Protein AF-A0A839K4E0-F1 (afdb_monomer_lite)

Foldseek 3Di:
DQAAPQKQWPVRDTDRDADPDKDFAPFTWTAGPVRQTGGQWGIDDPHFTWHAQPVPRDIDGQVQFDQDPPDRYTGNHGPVRD

Sequence (82 aa):
MIYRYPIYLENSMTFTEPPTEPIHFQKCNGYDGNNLRITNIVGYENGDFLKVCPHCNRTLPTEAFRLRTTIDRDQSWCIDCR

Structure (mmCIF, N/CA/C/O backbone):
data_AF-A0A839K4E0-F1
#
_entry.id   AF-A0A839K4E0-F1
#
loop_
_atom_site.group_PDB
_atom_site.id
_atom_site.type_symbol
_atom_site.label_atom_id
_atom_site.label_alt_id
_atom_site.label_comp_id
_atom_site.label_asym_id
_atom_site.label_entity_id
_atom_site.label_seq_id
_atom_site.pdbx_PDB_ins_code
_atom_site.Cartn_x
_atom_site.Cartn_y
_atom_site.Cartn_z
_atom_site.occupancy
_atom_site.B_iso_or_equiv
_atom_site.auth_seq_id
_atom_site.auth_comp_id
_atom_site.auth_asym_id
_atom_site.auth_atom_id
_atom_site.pdbx_PDB_model_num
ATOM 1 N N . MET A 1 1 ? 5.359 -9.239 5.137 1.00 60.72 1 MET A N 1
ATOM 2 C CA . MET A 1 1 ? 5.166 -7.810 5.514 1.00 60.72 1 MET A CA 1
ATOM 3 C C . MET A 1 1 ? 6.179 -6.915 4.795 1.00 60.72 1 MET A C 1
ATOM 5 O O . MET A 1 1 ? 7.367 -6.985 5.090 1.00 60.72 1 MET A O 1
ATOM 9 N N . ILE A 1 2 ? 5.720 -6.119 3.820 1.00 75.31 2 ILE A N 1
ATOM 10 C CA . ILE A 1 2 ? 6.574 -5.281 2.952 1.00 75.31 2 ILE A CA 1
ATOM 11 C C . ILE A 1 2 ? 6.670 -3.814 3.422 1.00 75.31 2 ILE A C 1
ATOM 13 O O . ILE A 1 2 ? 7.693 -3.175 3.185 1.00 75.31 2 ILE A O 1
ATOM 17 N N . TYR A 1 3 ? 5.642 -3.282 4.089 1.00 88.00 3 TYR A N 1
ATOM 18 C CA . TYR A 1 3 ? 5.554 -1.857 4.440 1.00 88.00 3 TYR A CA 1
ATOM 19 C C . TYR A 1 3 ? 5.930 -1.574 5.888 1.00 88.00 3 TYR A C 1
ATOM 21 O O . TYR A 1 3 ? 5.725 -2.411 6.769 1.00 88.00 3 TYR A O 1
ATOM 29 N N . ARG A 1 4 ? 6.437 -0.364 6.138 1.00 91.81 4 ARG A N 1
ATOM 30 C CA . ARG A 1 4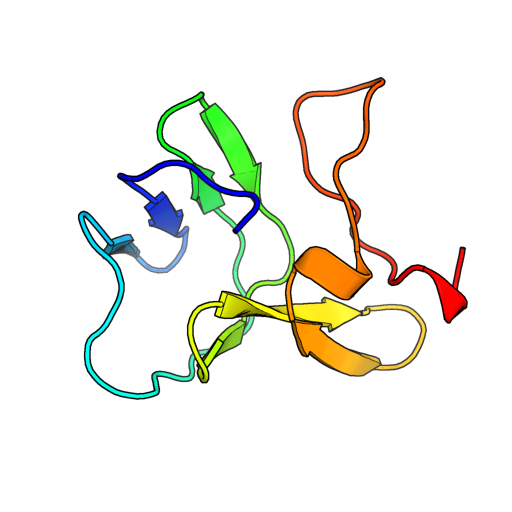 ? 6.682 0.135 7.492 1.00 91.81 4 ARG A CA 1
ATOM 31 C C . ARG A 1 4 ? 5.556 1.037 7.968 1.00 91.81 4 ARG A C 1
ATOM 33 O O . ARG A 1 4 ? 5.140 1.945 7.261 1.00 91.81 4 ARG A O 1
ATOM 40 N N . TYR A 1 5 ? 5.107 0.822 9.197 1.00 93.88 5 TYR A N 1
ATOM 41 C CA . TYR A 1 5 ? 4.237 1.778 9.872 1.00 93.88 5 TYR A CA 1
ATOM 42 C C . TYR A 1 5 ? 5.014 3.054 10.248 1.00 93.88 5 TYR A C 1
ATOM 44 O O . TYR A 1 5 ? 6.221 2.969 10.497 1.00 93.88 5 TYR A O 1
ATOM 52 N N . PRO A 1 6 ? 4.349 4.219 10.329 1.00 96.38 6 PRO A N 1
ATOM 53 C CA . PRO A 1 6 ? 2.941 4.451 9.991 1.00 96.38 6 PRO A CA 1
ATOM 54 C C . PRO A 1 6 ? 2.674 4.413 8.476 1.00 96.38 6 PRO A C 1
ATOM 56 O O . PRO A 1 6 ? 3.511 4.819 7.681 1.00 96.38 6 PRO A O 1
ATOM 59 N N . ILE A 1 7 ? 1.496 3.930 8.081 1.00 95.56 7 ILE A N 1
ATOM 60 C CA . ILE A 1 7 ? 1.021 3.922 6.694 1.00 95.56 7 ILE A CA 1
ATOM 61 C C . ILE A 1 7 ? -0.062 4.981 6.542 1.00 95.56 7 ILE A C 1
ATOM 63 O O . ILE A 1 7 ? -1.078 4.935 7.234 1.00 95.56 7 ILE A O 1
ATOM 67 N N . TYR A 1 8 ? 0.146 5.895 5.603 1.00 96.94 8 TYR A N 1
ATOM 68 C CA . TYR A 1 8 ? -0.748 7.002 5.291 1.00 96.94 8 TYR A CA 1
ATOM 69 C C . TYR A 1 8 ? -1.413 6.753 3.946 1.00 96.94 8 TYR A C 1
ATOM 71 O O . TYR A 1 8 ? -0.737 6.719 2.917 1.00 96.94 8 TYR A O 1
ATOM 79 N N . LEU A 1 9 ? -2.731 6.587 3.935 1.00 96.69 9 LEU A N 1
ATOM 80 C CA . LEU A 1 9 ? -3.499 6.394 2.712 1.00 96.69 9 LEU A CA 1
ATOM 81 C C . LEU A 1 9 ? -4.160 7.703 2.264 1.00 96.69 9 LEU A C 1
ATOM 83 O O . LEU A 1 9 ? -4.577 8.535 3.068 1.00 96.69 9 LEU A O 1
ATOM 87 N N . GLU A 1 10 ? -4.294 7.873 0.950 1.00 96.88 10 GLU A N 1
ATOM 88 C CA . GLU A 1 10 ? -4.890 9.064 0.324 1.00 96.88 10 GLU A CA 1
ATOM 89 C C . GLU A 1 10 ? -6.374 9.253 0.685 1.00 96.88 10 GLU A C 1
ATOM 91 O O . GLU A 1 10 ? -6.901 10.355 0.570 1.00 96.88 10 GLU A O 1
ATOM 96 N N . ASN A 1 11 ? -7.042 8.203 1.168 1.00 94.38 11 ASN A N 1
ATOM 97 C CA . ASN A 1 11 ? -8.412 8.252 1.685 1.00 94.38 11 ASN A CA 1
ATOM 98 C C . ASN A 1 11 ? -8.491 8.711 3.158 1.00 94.38 11 ASN A C 1
ATOM 100 O O . ASN A 1 11 ? -9.478 8.432 3.833 1.00 94.38 11 ASN A O 1
ATOM 104 N N . SER A 1 12 ? -7.443 9.371 3.662 1.00 94.69 12 SER A N 1
ATOM 105 C CA . SER A 1 12 ? -7.314 9.851 5.046 1.00 94.69 12 SER A CA 1
ATOM 106 C C . SER A 1 12 ? -7.222 8.758 6.119 1.00 94.69 12 SER A C 1
ATOM 108 O O . SER A 1 12 ? -7.154 9.083 7.304 1.00 94.69 12 SER A O 1
ATOM 110 N N . MET A 1 13 ? -7.162 7.475 5.746 1.00 95.31 13 MET A N 1
ATOM 111 C CA . MET A 1 13 ? -6.871 6.408 6.702 1.00 95.31 13 MET A CA 1
ATOM 112 C C . MET A 1 13 ? -5.386 6.412 7.056 1.00 95.31 13 MET A C 1
ATOM 114 O O . MET A 1 13 ? -4.520 6.504 6.185 1.00 95.31 13 MET A O 1
ATOM 118 N N . THR A 1 14 ? -5.092 6.276 8.344 1.00 96.38 14 THR A N 1
ATOM 119 C CA . THR A 1 14 ? -3.728 6.106 8.845 1.00 96.38 14 THR A CA 1
ATOM 120 C C . THR A 1 14 ? -3.673 4.854 9.697 1.00 96.38 14 THR A C 1
ATOM 122 O O . THR A 1 14 ? -4.489 4.685 10.599 1.00 96.38 14 THR A O 1
ATOM 125 N N . PHE A 1 15 ? -2.701 3.993 9.424 1.00 95.19 15 PHE A N 1
ATOM 126 C CA . PHE A 1 15 ? -2.415 2.823 10.240 1.00 95.19 15 PHE A CA 1
ATOM 127 C C . PHE A 1 15 ? -1.092 3.064 10.950 1.00 95.19 15 PHE A C 1
ATOM 129 O O . PHE A 1 15 ? -0.072 3.259 10.295 1.00 95.19 15 PHE A O 1
ATOM 136 N N . THR A 1 16 ? -1.091 3.082 12.276 1.00 96.38 16 THR A N 1
ATOM 137 C CA . THR A 1 16 ? 0.137 3.160 13.088 1.00 96.38 16 THR A CA 1
ATOM 138 C C . THR A 1 16 ? 0.615 1.782 13.536 1.00 96.38 16 THR A C 1
ATOM 140 O O . THR A 1 16 ? 1.760 1.631 13.949 1.00 96.38 16 THR A O 1
ATOM 143 N N . GLU A 1 17 ? -0.252 0.782 13.409 1.00 94.56 17 GLU A N 1
ATOM 144 C CA . GLU A 1 17 ? -0.030 -0.619 13.739 1.00 94.56 17 GLU A CA 1
ATOM 145 C C . GLU A 1 17 ? -0.896 -1.514 12.828 1.00 94.56 17 GLU A C 1
ATOM 147 O O . GLU A 1 17 ? -1.790 -1.006 12.135 1.00 94.56 17 GLU A O 1
ATOM 152 N N . PRO A 1 18 ? -0.632 -2.830 12.774 1.00 91.88 18 PRO A N 1
ATOM 153 C CA . PRO A 1 18 ? -1.484 -3.770 12.057 1.00 91.88 18 PRO A CA 1
ATOM 154 C C . PRO A 1 18 ? -2.927 -3.772 12.578 1.00 91.88 18 PRO A C 1
ATOM 156 O O . PRO A 1 18 ? -3.121 -3.894 13.787 1.00 91.88 18 PRO A O 1
ATOM 159 N N . PRO A 1 19 ? -3.943 -3.688 11.697 1.00 92.75 19 PRO A N 1
ATOM 160 C CA . PRO A 1 19 ? -5.330 -3.907 12.094 1.00 92.75 19 PRO A CA 1
ATOM 161 C C . PRO A 1 19 ? -5.522 -5.266 12.769 1.00 92.75 19 PRO A C 1
ATOM 163 O O . PRO A 1 19 ? -4.996 -6.279 12.308 1.00 92.75 19 PRO A O 1
ATOM 166 N N . THR A 1 20 ? -6.312 -5.296 13.841 1.00 91.75 20 THR A N 1
ATOM 167 C CA . THR A 1 20 ? -6.666 -6.535 14.551 1.00 91.75 20 THR A CA 1
ATOM 168 C C . THR A 1 20 ? -7.785 -7.313 13.864 1.00 91.75 20 THR A C 1
ATOM 170 O O . THR A 1 20 ? -7.908 -8.518 14.067 1.00 91.75 20 THR A O 1
ATOM 173 N N . GLU A 1 21 ? -8.591 -6.635 13.049 1.00 94.06 21 GLU A N 1
ATOM 174 C CA . GLU A 1 21 ? -9.699 -7.210 12.287 1.00 94.06 21 GLU A CA 1
ATOM 175 C C . GLU A 1 21 ? -9.509 -6.960 10.783 1.00 94.06 21 GLU A C 1
ATOM 177 O O . GLU A 1 21 ? -8.828 -5.999 10.402 1.00 94.06 21 GLU A O 1
ATOM 182 N N . PRO A 1 22 ? -10.104 -7.797 9.911 1.00 96.00 22 PRO A N 1
ATOM 183 C CA . PRO A 1 22 ? -10.152 -7.534 8.481 1.00 96.00 22 PRO A CA 1
ATOM 184 C C . PRO A 1 22 ? -10.818 -6.194 8.166 1.00 96.00 22 PRO A C 1
ATOM 186 O O . PRO A 1 22 ? -11.880 -5.868 8.697 1.00 96.00 22 PRO A O 1
ATOM 189 N N . ILE A 1 23 ? -10.220 -5.428 7.258 1.00 95.88 23 ILE A N 1
ATOM 190 C CA . ILE A 1 23 ? -10.760 -4.144 6.803 1.00 95.88 23 ILE A CA 1
ATOM 191 C C . ILE A 1 23 ? -10.695 -4.100 5.282 1.00 95.88 23 ILE A C 1
ATOM 193 O O . ILE A 1 23 ? -9.659 -4.391 4.692 1.00 95.88 23 ILE A O 1
ATOM 197 N N . HIS A 1 24 ? -11.778 -3.660 4.644 1.00 96.06 24 HIS A N 1
ATOM 198 C CA . HIS A 1 24 ? -11.833 -3.421 3.204 1.00 96.06 24 HIS A CA 1
ATOM 199 C C . HIS A 1 24 ? -12.277 -1.990 2.916 1.00 96.06 24 HIS A C 1
ATOM 201 O O . HIS A 1 24 ? -13.126 -1.433 3.612 1.00 96.06 24 HIS A O 1
ATOM 207 N N . PHE A 1 25 ? -11.711 -1.397 1.872 1.00 95.56 25 PHE A N 1
ATOM 208 C CA . PHE A 1 25 ? -12.021 -0.038 1.446 1.00 95.56 25 PHE A CA 1
ATOM 209 C C . PHE A 1 25 ? -11.847 0.122 -0.064 1.00 95.56 25 PHE A C 1
ATOM 211 O O . PHE A 1 25 ? -11.300 -0.738 -0.759 1.00 95.56 25 PHE A O 1
ATOM 218 N N . GLN A 1 26 ? -12.331 1.246 -0.596 1.00 95.25 26 GLN A N 1
ATOM 219 C CA . GLN A 1 26 ? -12.126 1.578 -2.000 1.00 95.25 26 GLN A CA 1
ATOM 220 C C . GLN A 1 26 ? -10.632 1.683 -2.308 1.00 95.25 26 GLN A C 1
ATOM 222 O O . GLN A 1 26 ? -9.887 2.317 -1.565 1.00 95.25 26 GLN A O 1
ATOM 227 N N . LYS A 1 27 ? -10.225 1.118 -3.451 1.00 96.31 27 LYS A N 1
ATOM 228 C CA . LYS A 1 27 ? -8.849 1.169 -3.951 1.00 96.31 27 LYS A CA 1
ATOM 229 C C . LYS A 1 27 ? -8.237 2.562 -3.789 1.00 96.31 27 LYS A C 1
ATOM 231 O O . LYS A 1 27 ? -8.702 3.511 -4.421 1.00 96.31 27 LYS A O 1
ATOM 236 N N . CYS A 1 28 ? -7.150 2.649 -3.036 1.00 96.31 28 CYS A N 1
ATOM 237 C CA . CYS A 1 28 ? -6.404 3.882 -2.833 1.00 96.31 28 CYS A CA 1
ATOM 238 C C . CYS A 1 28 ? -4.891 3.639 -2.902 1.00 96.31 28 CYS A C 1
ATOM 240 O O . CYS A 1 28 ? -4.413 2.504 -2.994 1.00 96.31 28 CYS A O 1
ATOM 242 N N . ASN A 1 29 ? -4.130 4.727 -2.887 1.00 96.56 29 ASN A N 1
ATOM 243 C CA . ASN A 1 29 ? -2.680 4.687 -2.745 1.00 96.56 29 ASN A CA 1
ATOM 244 C C . ASN A 1 29 ? -2.285 5.322 -1.414 1.00 96.56 29 ASN A C 1
ATOM 246 O O . ASN A 1 29 ? -3.136 5.808 -0.667 1.00 96.56 29 ASN A O 1
ATOM 250 N N . GLY A 1 30 ? -0.991 5.329 -1.135 1.00 96.00 30 GLY A N 1
ATOM 251 C CA . GLY A 1 30 ? -0.468 5.928 0.075 1.00 96.00 30 GLY A CA 1
ATOM 252 C C . GLY A 1 30 ? 1.045 5.907 0.132 1.00 96.00 30 GLY A C 1
ATOM 253 O O . GLY A 1 30 ? 1.717 5.651 -0.869 1.00 96.00 30 GLY A O 1
ATOM 254 N N . TYR A 1 31 ? 1.563 6.150 1.324 1.00 96.06 31 TYR A N 1
ATOM 255 C CA . TYR A 1 31 ? 2.977 6.063 1.645 1.00 96.06 31 TYR A CA 1
ATOM 256 C C . TYR A 1 31 ? 3.160 5.322 2.960 1.00 96.06 31 TYR A C 1
ATOM 258 O O . TYR A 1 31 ? 2.319 5.418 3.853 1.00 96.06 31 TYR A O 1
ATOM 266 N N . ASP A 1 32 ? 4.252 4.580 3.064 1.00 94.69 32 ASP A N 1
ATOM 267 C CA . ASP A 1 32 ? 4.669 3.960 4.316 1.00 94.69 32 ASP A CA 1
ATOM 268 C C . ASP A 1 32 ? 5.585 4.898 5.133 1.00 94.69 32 ASP A C 1
ATOM 270 O O . ASP A 1 32 ? 5.935 5.999 4.697 1.00 94.69 32 ASP A O 1
ATOM 274 N N . GLY A 1 33 ? 6.003 4.453 6.318 1.00 93.81 33 GLY A N 1
ATOM 275 C CA . GLY A 1 33 ? 6.841 5.220 7.243 1.00 93.81 33 GLY A CA 1
ATOM 276 C C . GLY A 1 33 ? 8.266 5.483 6.744 1.00 93.81 33 GLY A C 1
ATOM 277 O O . GLY A 1 33 ? 8.973 6.299 7.328 1.00 93.81 33 GLY A O 1
ATOM 278 N N . ASN A 1 34 ? 8.689 4.833 5.657 1.00 92.81 34 ASN A N 1
ATOM 279 C CA . ASN A 1 34 ? 9.943 5.106 4.956 1.00 92.81 34 ASN A CA 1
ATOM 280 C C . ASN A 1 34 ? 9.736 5.980 3.708 1.00 92.81 34 ASN A C 1
ATOM 282 O O . ASN A 1 34 ? 10.651 6.098 2.894 1.00 92.81 34 ASN A O 1
ATOM 286 N N . ASN A 1 35 ? 8.552 6.576 3.534 1.00 92.25 35 ASN A N 1
ATOM 287 C CA . ASN A 1 35 ? 8.173 7.330 2.341 1.00 92.25 35 ASN A CA 1
ATOM 288 C C . ASN A 1 35 ? 8.134 6.474 1.055 1.00 92.25 35 ASN A C 1
ATOM 290 O O . ASN A 1 35 ? 8.189 7.007 -0.056 1.00 92.25 35 ASN A O 1
ATOM 294 N N . LEU A 1 36 ? 8.001 5.147 1.178 1.00 92.00 36 LEU A N 1
ATOM 295 C CA . LEU A 1 36 ? 7.800 4.265 0.034 1.00 92.00 36 LEU A CA 1
ATOM 296 C C . LEU A 1 36 ? 6.368 4.415 -0.476 1.00 92.00 36 LEU A C 1
ATOM 298 O O . LEU A 1 36 ? 5.407 4.248 0.275 1.00 92.00 36 LEU A O 1
ATOM 302 N N . ARG A 1 37 ? 6.208 4.693 -1.774 1.00 93.56 37 ARG A N 1
ATOM 303 C CA . ARG A 1 37 ? 4.880 4.809 -2.390 1.00 93.56 37 ARG A CA 1
ATOM 304 C C . ARG A 1 37 ? 4.201 3.439 -2.458 1.00 93.56 37 ARG A C 1
ATOM 306 O O . ARG A 1 37 ? 4.694 2.513 -3.106 1.00 93.56 37 ARG A O 1
ATOM 313 N N . ILE A 1 38 ? 3.018 3.357 -1.868 1.00 93.88 38 ILE A N 1
ATOM 314 C CA . ILE A 1 38 ? 2.136 2.195 -1.885 1.00 93.88 38 ILE A CA 1
ATOM 315 C C . ILE A 1 38 ? 1.034 2.422 -2.928 1.00 93.88 38 ILE A C 1
ATOM 317 O O . ILE A 1 38 ? 0.457 3.508 -2.979 1.00 93.88 38 ILE A O 1
ATOM 321 N N . THR A 1 39 ? 0.719 1.429 -3.765 1.00 94.25 39 THR A N 1
ATOM 322 C CA . THR A 1 39 ? -0.274 1.585 -4.849 1.00 94.25 39 THR A CA 1
ATOM 323 C C . THR A 1 39 ? -1.400 0.562 -4.795 1.00 94.25 39 THR A C 1
ATOM 325 O O . THR A 1 39 ? -1.172 -0.582 -4.445 1.00 94.25 39 THR A O 1
ATOM 328 N 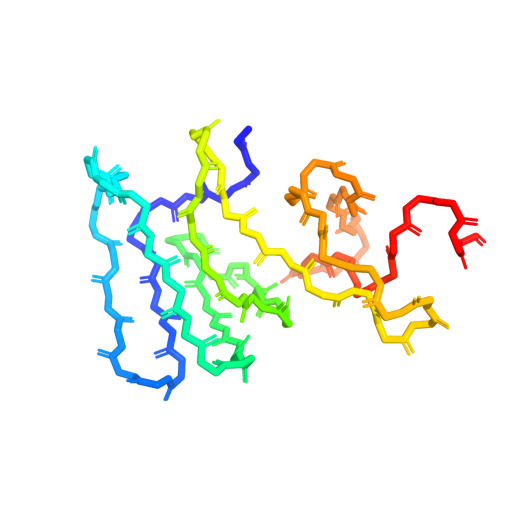N . ASN A 1 40 ? -2.613 0.919 -5.221 1.00 95.69 40 ASN A N 1
ATOM 329 C CA . ASN A 1 40 ? -3.727 -0.026 -5.412 1.00 95.69 40 ASN A CA 1
ATOM 330 C C . ASN A 1 40 ? -4.109 -0.880 -4.179 1.00 95.69 40 ASN A C 1
ATOM 332 O O . ASN A 1 40 ? -4.501 -2.038 -4.345 1.00 95.69 40 ASN A O 1
ATOM 336 N N . ILE A 1 41 ? -4.004 -0.340 -2.964 1.00 95.69 41 ILE A N 1
ATOM 337 C CA . ILE A 1 41 ? -4.408 -1.033 -1.730 1.00 95.69 41 ILE A CA 1
ATOM 338 C C . ILE A 1 41 ? -5.927 -0.990 -1.608 1.00 95.69 41 ILE A C 1
ATOM 340 O O . ILE A 1 41 ? -6.543 0.028 -1.914 1.00 95.69 41 ILE A O 1
ATOM 344 N N . VAL A 1 42 ? -6.523 -2.091 -1.162 1.00 97.31 42 VAL A N 1
ATOM 345 C CA . VAL A 1 42 ? -7.980 -2.263 -1.034 1.00 97.31 42 VAL A CA 1
ATOM 346 C C . VAL A 1 42 ? -8.410 -2.775 0.341 1.00 97.31 42 VAL A C 1
ATOM 348 O O . VAL A 1 42 ? -9.601 -2.955 0.586 1.00 97.31 42 VAL A O 1
ATOM 351 N N . GLY A 1 43 ? -7.466 -3.052 1.238 1.00 96.25 43 GLY A N 1
ATOM 352 C CA . GLY A 1 43 ? -7.792 -3.579 2.555 1.00 96.25 43 GLY A CA 1
ATOM 353 C C . GLY A 1 43 ? -6.603 -4.157 3.304 1.00 96.25 43 GLY A C 1
ATOM 354 O O . GLY A 1 43 ? -5.458 -4.027 2.869 1.00 96.25 43 GLY A O 1
ATOM 355 N N . TYR A 1 44 ? -6.909 -4.819 4.410 1.00 95.25 44 TYR A N 1
ATOM 356 C CA . TYR A 1 44 ? -6.003 -5.593 5.243 1.00 95.25 44 TYR A CA 1
ATOM 357 C C . TYR A 1 44 ? -6.719 -6.860 5.712 1.00 95.25 44 TYR A C 1
ATOM 359 O O . TYR A 1 44 ? -7.841 -6.778 6.208 1.00 95.25 44 TYR A O 1
ATOM 367 N N . GLU A 1 45 ? -6.087 -8.018 5.548 1.00 95.06 45 GLU A N 1
ATOM 368 C CA . GLU A 1 45 ? -6.632 -9.313 5.960 1.00 95.06 45 GLU A CA 1
ATOM 369 C C . GLU A 1 45 ? -5.490 -10.320 6.164 1.00 95.06 45 GLU A C 1
ATOM 371 O O . GLU A 1 45 ? -4.457 -10.238 5.501 1.00 95.06 45 GLU A O 1
ATOM 376 N N . ASN A 1 46 ? -5.666 -11.292 7.066 1.00 91.25 46 ASN A N 1
ATOM 377 C CA . ASN A 1 46 ? -4.718 -12.397 7.275 1.00 91.25 46 ASN A CA 1
ATOM 378 C C . ASN A 1 46 ? -3.261 -11.950 7.509 1.00 91.25 46 ASN A C 1
ATOM 380 O O . ASN A 1 46 ? -2.320 -12.626 7.097 1.00 91.25 46 ASN A O 1
ATOM 384 N N . GLY A 1 47 ? -3.065 -10.812 8.178 1.00 90.12 47 GLY A N 1
ATOM 385 C CA . GLY A 1 47 ? -1.733 -10.322 8.530 1.00 90.12 47 GLY A CA 1
ATOM 386 C C . GLY A 1 47 ? -1.056 -9.439 7.473 1.00 90.12 47 GLY A C 1
ATOM 387 O O . GLY A 1 47 ? 0.061 -8.976 7.719 1.00 90.12 47 GLY A O 1
ATOM 388 N N . ASP A 1 48 ? -1.693 -9.170 6.328 1.00 92.12 48 ASP A N 1
ATOM 389 C CA . ASP A 1 48 ? -1.105 -8.368 5.251 1.00 92.12 48 ASP A CA 1
ATOM 390 C C . ASP A 1 48 ? -2.107 -7.388 4.627 1.00 92.12 48 ASP A C 1
ATOM 392 O O . ASP A 1 48 ? -3.324 -7.579 4.661 1.00 92.12 48 ASP A O 1
ATOM 396 N N . PHE A 1 49 ? -1.585 -6.324 4.017 1.00 93.88 49 PHE A N 1
ATOM 397 C CA . PHE A 1 49 ? -2.411 -5.472 3.174 1.00 93.88 49 PHE 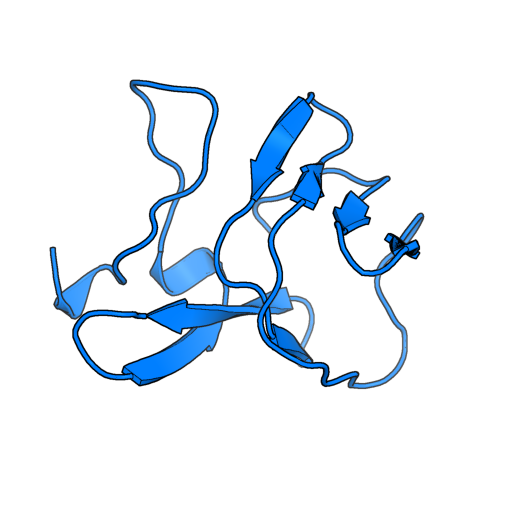A CA 1
ATOM 398 C C . PHE A 1 49 ? -2.778 -6.205 1.886 1.00 93.88 49 PHE A C 1
ATOM 400 O O . PHE A 1 49 ? -2.016 -7.003 1.335 1.00 93.88 49 PHE A O 1
ATOM 407 N N . LEU A 1 50 ? -3.963 -5.896 1.382 1.00 95.50 50 LEU A N 1
ATOM 408 C CA . LEU A 1 50 ? -4.485 -6.424 0.138 1.00 95.50 50 LEU A CA 1
ATOM 409 C C . LEU A 1 50 ? -4.332 -5.387 -0.963 1.00 95.50 50 LEU A C 1
ATOM 411 O O . LEU A 1 50 ? -4.655 -4.211 -0.785 1.00 95.50 50 LEU A O 1
ATOM 415 N N . LYS A 1 51 ? -3.888 -5.844 -2.129 1.00 95.31 51 LYS A N 1
ATOM 416 C CA . LYS A 1 51 ? -3.738 -5.040 -3.338 1.00 95.31 51 LYS A CA 1
ATOM 417 C C . LYS A 1 51 ? -4.540 -5.628 -4.477 1.00 95.31 51 LYS A C 1
ATOM 419 O O . LYS A 1 51 ? -4.572 -6.842 -4.650 1.00 95.31 51 LYS A O 1
ATOM 424 N N . VAL A 1 52 ? -5.094 -4.767 -5.321 1.00 97.00 52 VAL A N 1
ATOM 425 C CA . VAL A 1 52 ? -5.697 -5.191 -6.588 1.00 97.00 52 VAL A CA 1
ATOM 426 C C . VAL A 1 52 ? -4.708 -5.027 -7.739 1.00 97.00 52 VAL A C 1
ATOM 428 O O . VAL A 1 52 ? -4.142 -3.953 -7.957 1.00 97.00 52 VAL A O 1
ATOM 431 N N . CYS A 1 53 ? -4.492 -6.100 -8.498 1.00 96.19 53 CYS A N 1
ATOM 432 C CA . CYS A 1 53 ? -3.684 -6.044 -9.709 1.00 96.19 53 CYS A CA 1
ATOM 433 C C . CYS A 1 53 ? -4.499 -5.422 -10.855 1.00 96.19 53 CYS A C 1
ATOM 435 O O . CYS A 1 53 ? -5.531 -5.980 -11.211 1.00 96.19 53 CYS A O 1
ATOM 437 N N . PRO A 1 54 ? -4.040 -4.339 -11.509 1.00 95.50 54 PRO A N 1
ATOM 438 C CA . PRO A 1 54 ? -4.778 -3.711 -12.604 1.00 95.50 54 PRO A CA 1
ATOM 439 C C . PRO A 1 54 ? -4.751 -4.527 -13.908 1.00 95.50 54 PRO A C 1
ATOM 441 O O . PRO A 1 54 ? -5.475 -4.193 -14.835 1.00 95.50 54 PRO A O 1
ATOM 444 N N . HIS A 1 55 ? -3.906 -5.563 -14.003 1.00 95.88 55 HIS A N 1
ATOM 445 C CA . HIS A 1 55 ? -3.800 -6.413 -15.193 1.00 95.88 55 HIS A CA 1
ATOM 446 C C . HIS A 1 55 ? -4.781 -7.595 -15.155 1.00 95.88 55 HIS A C 1
ATOM 448 O O . HIS A 1 55 ? -5.431 -7.891 -16.149 1.00 95.88 55 HIS A O 1
ATOM 454 N N . CYS A 1 56 ? -4.905 -8.274 -14.006 1.00 96.50 56 CYS A N 1
ATOM 455 C CA . CYS A 1 56 ? -5.786 -9.442 -13.853 1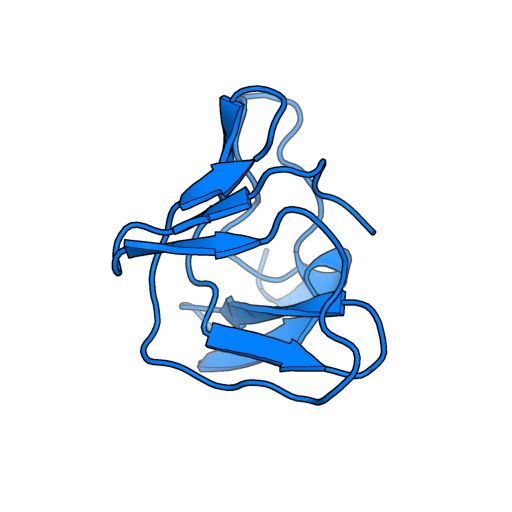.00 96.50 56 CYS A CA 1
ATOM 456 C C . CYS A 1 56 ? -6.979 -9.225 -12.911 1.00 96.50 56 CYS A C 1
ATOM 458 O O . CYS A 1 56 ? -7.737 -10.162 -12.682 1.00 96.50 56 CYS A O 1
ATOM 460 N N . ASN A 1 57 ? -7.132 -8.032 -12.327 1.00 95.88 57 ASN A N 1
ATOM 461 C CA . ASN A 1 57 ? -8.179 -7.660 -11.365 1.00 95.88 57 ASN A CA 1
ATOM 462 C C . ASN A 1 57 ? -8.285 -8.542 -10.109 1.00 95.88 57 ASN A C 1
ATOM 464 O O . ASN A 1 57 ? -9.236 -8.408 -9.342 1.00 95.88 57 ASN A O 1
ATOM 468 N N . ARG A 1 58 ? -7.301 -9.411 -9.848 1.00 96.81 58 ARG A N 1
ATOM 469 C CA . ARG A 1 58 ? -7.243 -10.193 -8.610 1.00 96.81 58 ARG A CA 1
ATOM 470 C C . ARG A 1 58 ? -6.814 -9.312 -7.440 1.00 96.81 58 ARG A C 1
ATOM 472 O O . ARG A 1 58 ? -5.845 -8.555 -7.557 1.00 96.81 58 ARG A O 1
ATOM 479 N N . THR A 1 59 ? -7.505 -9.475 -6.317 1.00 96.81 59 THR A N 1
ATOM 480 C CA . THR A 1 59 ? -7.074 -8.976 -5.009 1.00 96.81 59 THR A CA 1
ATOM 481 C C . THR A 1 59 ? -6.148 -10.006 -4.379 1.00 96.81 59 THR A C 1
ATOM 483 O O . THR A 1 59 ? -6.540 -11.156 -4.200 1.00 96.81 59 THR A O 1
ATOM 486 N N . LEU A 1 60 ? -4.910 -9.616 -4.093 1.00 95.50 60 LEU A N 1
ATOM 487 C CA . LEU A 1 60 ? -3.874 -10.492 -3.553 1.00 95.50 60 LEU A CA 1
ATOM 488 C C . LEU A 1 60 ? -3.111 -9.770 -2.429 1.00 95.50 60 LEU A C 1
ATOM 490 O O . LEU A 1 60 ? -3.047 -8.536 -2.443 1.00 95.50 60 LEU A O 1
ATOM 494 N N . PRO A 1 61 ? -2.494 -10.507 -1.490 1.00 93.88 61 PRO A N 1
ATOM 495 C CA . PRO A 1 61 ? -1.581 -9.933 -0.502 1.00 93.88 61 PRO A CA 1
ATOM 496 C C . PRO A 1 61 ? -0.423 -9.176 -1.162 1.00 93.88 61 PRO A C 1
ATOM 498 O O . PRO A 1 61 ? -0.025 -9.483 -2.293 1.00 93.88 61 PRO A O 1
ATOM 501 N N . THR A 1 62 ? 0.157 -8.202 -0.465 1.00 92.19 62 THR A N 1
ATOM 502 C CA . THR A 1 62 ? 1.243 -7.366 -1.009 1.00 92.19 62 THR A CA 1
ATOM 503 C C . THR A 1 62 ? 2.474 -8.172 -1.402 1.00 92.19 62 THR A C 1
ATOM 505 O O . THR A 1 62 ? 3.172 -7.824 -2.361 1.00 92.19 62 THR A O 1
ATOM 508 N N . GLU A 1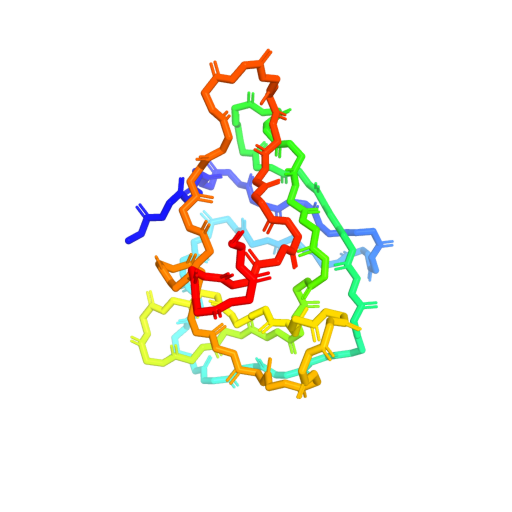 63 ? 2.710 -9.297 -0.729 1.00 89.88 63 GLU A N 1
ATOM 509 C CA . GLU A 1 63 ?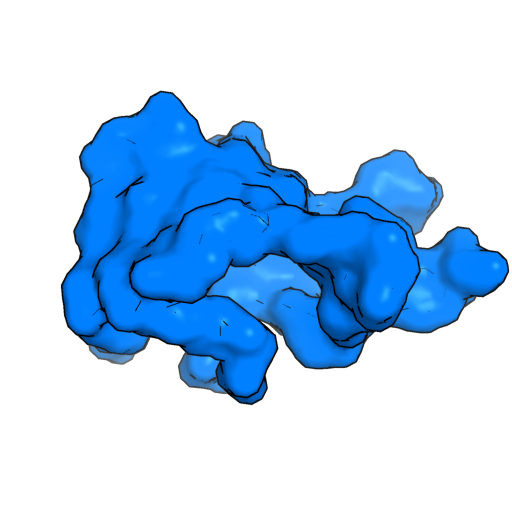 3.793 -10.232 -1.038 1.00 89.88 63 GLU A CA 1
ATOM 510 C C . GLU A 1 63 ? 3.730 -10.763 -2.477 1.00 89.88 63 GLU A C 1
ATOM 512 O O . GLU A 1 63 ? 4.770 -10.946 -3.118 1.00 89.88 63 GLU A O 1
ATOM 517 N N . ALA A 1 64 ? 2.524 -10.884 -3.043 1.00 92.25 64 ALA A N 1
ATOM 518 C CA . ALA A 1 64 ? 2.311 -11.285 -4.431 1.00 92.25 64 ALA A CA 1
ATOM 519 C C . ALA A 1 64 ? 2.732 -10.213 -5.455 1.00 92.25 64 ALA A C 1
ATOM 521 O O . ALA A 1 64 ? 2.721 -10.476 -6.656 1.00 92.25 64 ALA A O 1
ATOM 522 N N . PHE A 1 65 ? 3.105 -9.006 -5.017 1.00 91.19 65 PHE A N 1
ATOM 523 C CA . PHE A 1 65 ? 3.556 -7.909 -5.878 1.00 91.19 65 PHE A CA 1
ATOM 524 C C . PHE A 1 65 ? 5.063 -7.648 -5.736 1.00 91.19 65 PHE A C 1
ATOM 526 O O . PHE A 1 65 ? 5.715 -7.322 -6.727 1.00 91.19 65 PHE A O 1
ATOM 533 N N . ARG A 1 66 ? 5.665 -7.906 -4.565 1.00 83.88 66 ARG A N 1
ATOM 534 C CA . ARG A 1 66 ? 7.065 -7.562 -4.222 1.00 83.88 66 ARG A CA 1
ATOM 535 C C . ARG A 1 66 ? 7.385 -6.061 -4.360 1.00 83.88 66 ARG A C 1
ATOM 537 O O . ARG A 1 66 ? 6.642 -5.270 -4.942 1.00 83.88 66 ARG A O 1
ATOM 544 N N . LEU A 1 67 ? 8.538 -5.670 -3.825 1.00 78.06 67 LEU A N 1
ATOM 545 C CA . LEU A 1 67 ? 9.085 -4.325 -3.989 1.00 78.06 67 LEU A CA 1
ATOM 546 C C . LEU A 1 67 ? 9.678 -4.121 -5.384 1.00 78.06 67 LEU A C 1
ATOM 548 O O . LEU A 1 67 ? 10.177 -5.058 -6.016 1.00 78.06 67 LEU A O 1
ATOM 552 N N . ARG A 1 68 ? 9.645 -2.874 -5.859 1.00 74.94 68 ARG A N 1
ATOM 553 C CA . ARG A 1 68 ? 10.443 -2.453 -7.006 1.00 74.94 68 ARG A CA 1
ATOM 554 C C . ARG A 1 68 ? 11.765 -1.907 -6.473 1.00 74.94 68 ARG A C 1
ATOM 556 O O . ARG A 1 68 ? 11.774 -0.953 -5.718 1.00 74.94 68 ARG A O 1
ATOM 563 N N . THR A 1 69 ? 12.882 -2.516 -6.853 1.00 69.75 69 THR A N 1
ATOM 564 C CA . THR A 1 69 ? 14.215 -2.157 -6.328 1.00 69.75 69 THR A CA 1
ATOM 565 C C . THR A 1 69 ? 14.841 -0.939 -7.008 1.00 69.75 69 THR A C 1
ATOM 567 O O . THR A 1 69 ? 15.873 -0.454 -6.567 1.00 69.75 69 THR A O 1
ATOM 570 N N . THR A 1 70 ? 14.244 -0.456 -8.100 1.00 71.88 70 THR A N 1
ATOM 571 C CA . THR A 1 70 ? 14.798 0.631 -8.923 1.00 71.88 70 THR A CA 1
ATOM 572 C C . THR A 1 70 ? 14.218 2.006 -8.601 1.00 71.88 70 THR A C 1
ATOM 574 O O . THR A 1 70 ? 14.730 3.002 -9.093 1.00 71.88 70 THR A O 1
ATOM 577 N N . ILE A 1 71 ? 13.091 2.057 -7.890 1.00 73.50 71 ILE A N 1
ATOM 578 C CA . ILE A 1 71 ? 12.357 3.275 -7.529 1.00 73.50 71 ILE A CA 1
ATOM 579 C C . ILE A 1 71 ? 11.623 3.011 -6.212 1.00 73.50 71 ILE A C 1
ATOM 581 O O . ILE A 1 71 ? 11.117 1.904 -6.047 1.00 73.50 71 ILE A O 1
ATOM 585 N N . ASP A 1 72 ? 11.525 4.004 -5.325 1.00 81.44 72 ASP A N 1
ATOM 586 C CA . ASP A 1 72 ? 10.937 3.886 -3.974 1.00 81.44 72 ASP A CA 1
ATOM 587 C C . ASP A 1 72 ? 9.404 3.738 -3.993 1.00 81.44 72 ASP A C 1
ATOM 589 O O . ASP A 1 72 ? 8.638 4.566 -3.495 1.00 81.44 72 ASP A O 1
ATOM 593 N N . ARG A 1 73 ? 8.929 2.669 -4.632 1.00 83.88 73 ARG A N 1
ATOM 594 C CA . ARG A 1 73 ? 7.524 2.287 -4.699 1.00 83.88 73 ARG A CA 1
ATOM 595 C C . ARG A 1 73 ? 7.358 0.782 -4.794 1.00 83.88 73 ARG A C 1
ATOM 597 O O . ARG A 1 73 ? 8.234 0.053 -5.262 1.00 83.88 73 ARG A O 1
ATOM 604 N N . ASP A 1 74 ? 6.179 0.315 -4.432 1.00 86.94 74 ASP A N 1
ATOM 605 C CA . ASP A 1 74 ? 5.798 -1.063 -4.686 1.00 86.94 74 ASP A CA 1
ATOM 606 C C . ASP A 1 74 ? 5.460 -1.337 -6.165 1.00 86.94 74 ASP A C 1
ATOM 608 O O . ASP A 1 74 ? 5.366 -0.446 -7.019 1.00 86.94 74 ASP A O 1
ATOM 612 N N . GLN A 1 75 ? 5.304 -2.618 -6.494 1.00 90.38 75 GLN A N 1
ATOM 613 C CA . GLN A 1 75 ? 4.908 -3.033 -7.834 1.00 90.38 75 GLN A CA 1
ATOM 614 C C . GLN A 1 75 ? 3.393 -2.996 -7.987 1.00 90.38 75 GLN A C 1
ATOM 616 O O . GLN A 1 75 ? 2.659 -3.517 -7.150 1.00 90.38 75 GLN A O 1
ATOM 621 N N . SER A 1 76 ? 2.908 -2.417 -9.084 1.00 91.06 76 SER A N 1
ATOM 622 C CA . SER A 1 76 ? 1.468 -2.354 -9.354 1.00 91.06 76 SER A CA 1
ATOM 623 C C . SER A 1 76 ? 0.917 -3.669 -9.909 1.00 91.06 76 SER A C 1
ATOM 625 O O . SER A 1 76 ? -0.256 -3.956 -9.706 1.00 91.06 76 SER A O 1
ATOM 627 N N . TRP A 1 77 ? 1.730 -4.463 -10.612 1.00 93.50 77 TRP A N 1
ATOM 628 C CA . TRP A 1 77 ? 1.335 -5.759 -11.179 1.00 93.50 77 TRP A CA 1
ATOM 629 C C . TRP A 1 77 ? 1.778 -6.900 -10.266 1.00 93.50 77 TRP A C 1
ATOM 631 O O . TRP A 1 77 ? 2.868 -6.836 -9.690 1.00 93.50 77 TRP A O 1
ATOM 641 N N . CYS A 1 78 ? 0.943 -7.933 -10.127 1.00 93.94 78 CYS A N 1
ATOM 642 C CA . CYS A 1 78 ? 1.330 -9.122 -9.373 1.00 93.94 78 CYS A CA 1
ATOM 643 C C . CYS A 1 78 ? 2.438 -9.887 -10.113 1.00 93.94 78 CYS A C 1
ATOM 645 O O . CYS A 1 78 ? 2.667 -9.663 -11.301 1.00 93.94 78 CYS A O 1
ATOM 647 N N . ILE A 1 79 ? 3.147 -10.772 -9.407 1.00 92.75 79 ILE A N 1
ATOM 648 C CA . ILE A 1 79 ? 4.225 -11.604 -9.965 1.00 92.75 79 ILE A CA 1
ATOM 649 C C . ILE A 1 79 ? 3.748 -12.354 -11.213 1.00 92.75 79 ILE A C 1
ATOM 651 O O . ILE A 1 79 ? 4.444 -12.312 -12.214 1.00 92.75 79 ILE A O 1
ATOM 655 N N . ASP A 1 80 ? 2.552 -12.943 -11.183 1.00 94.12 80 ASP A N 1
ATOM 656 C CA . ASP A 1 80 ? 2.026 -13.737 -12.303 1.00 94.12 80 ASP A CA 1
ATOM 657 C C . ASP A 1 80 ? 1.743 -12.917 -13.574 1.00 94.12 80 ASP A C 1
ATOM 659 O O . ASP A 1 80 ? 1.599 -13.485 -14.651 1.00 94.12 80 ASP A O 1
ATOM 663 N N . CYS A 1 81 ? 1.569 -11.597 -13.453 1.00 93.56 81 CYS A N 1
ATOM 664 C CA . CYS A 1 81 ? 1.265 -10.712 -14.582 1.00 93.56 81 CYS A CA 1
ATOM 665 C C . CYS A 1 81 ? 2.469 -9.886 -15.047 1.00 93.56 81 CYS A C 1
ATOM 667 O O . CYS A 1 81 ? 2.300 -9.059 -15.940 1.00 93.56 81 CYS A O 1
ATOM 669 N N . ARG A 1 82 ? 3.636 -10.041 -14.417 1.00 88.50 82 ARG A N 1
ATOM 670 C CA . ARG A 1 82 ? 4.881 -9.383 -14.831 1.00 88.50 82 ARG A CA 1
ATOM 671 C C . ARG A 1 82 ? 5.683 -10.286 -15.747 1.00 88.50 82 ARG A C 1
ATOM 673 O O . ARG A 1 82 ? 6.278 -9.717 -16.684 1.00 88.50 82 ARG A O 1
#

Organism: NCBI:txid2755051

pLDDT: mean 91.92, std 6.96, range [60.72, 97.31]

Radius of gyration: 11.59 Å; chains: 1; bounding box: 27×24×30 Å

Secondary structure (DSSP, 8-state):
--PPSSEEETTS-EESS--SS-EEEEEEEEE-TT-PEEEEEEEEETTEEEEE-TTT--EEEGGGT-EETTTTEE-SS-GGG-